Protein AF-A0A9R1BYY9-F1 (afdb_monomer)

InterPro domains:
  IPR026961 PGG domain [PF13962] (1-104)

Solvent-accessible surface area (backbone atoms only — not comparable to full-atom values): 8510 Å² total; per-residue (Å²): 101,70,66,31,54,49,46,26,50,52,30,49,52,40,66,77,51,39,57,78,35,52,34,85,58,70,38,89,91,79,71,48,50,48,71,42,49,38,33,42,77,77,37,47,69,42,35,50,50,19,51,54,26,27,50,49,15,28,53,44,18,50,49,51,46,51,49,66,68,32,64,71,50,63,72,40,85,65,56,68,63,58,59,50,49,53,50,53,52,24,53,52,25,40,52,43,13,51,46,31,52,69,54,94,58,73,70,61,46,52,50,47,53,51,51,52,52,51,49,53,53,51,52,53,50,52,53,54,48,53,53,47,51,54,52,50,51,52,51,51,54,51,56,52,52,54,63,63,53,54,64,59,60,65,66,71,72,76,117

Mean predicted aligned error: 11.81 Å

Radius of gyration: 25.56 Å; Cα contacts (8 Å, |Δi|>4): 139; chains: 1; bounding box: 68×28×81 Å

pLDDT: mean 79.52, std 11.62, range [46.47, 96.0]

Foldseek 3Di:
DVLLVVLLVVLVVCVCAPQQGFDCDQDPPQRGHTRHRPCCSVPVVLVVLLNVLSVLLNVLSVVLVCCVPDPVNVVPPPPVVVSVLSSVLSVLSSVLNVCSSPDPDDVVSVVSVVVSVVSVVVVVVVVVVVVVVVVVVVVVVVVVVVVVVVVVVVVVVPD

Sequence (159 aa):
MLLSVLAASIAYQAGLNPPGGFWPDDTPKNGYKAGNPVLKDINSWRYMVFYVFNSISFMSSIAVVMLLLSKSVRQKKVPLQALHFIMILDLSALMTAYAAGSCRKFRTSIFILVVVCCVLVYLLFIIILSSGIARWLKKQKKKVASLLLEPSHAAATSA

Organism: Triticum turgidum subsp. durum (NCBI:txid4567)

Secondary structure (DSSP, 8-state):
-HHHHHHHHHHHHHHHS-TT-B-SS-BTTTTBPTTSBHHHHH-HHHHHHHHHHHHHHHHHHHHHHHHHH-HHHHHTT--HHHHHHHHHHHHHHHHHHHHHHH-S-HHHHHHHHHHHHHHHHHHHHHHHHHHHHHHHHHHHHHHHHHHHHHHHHHHSS--

Structure (mmCIF, N/CA/C/O backbone):
data_AF-A0A9R1BYY9-F1
#
_entry.id   AF-A0A9R1BYY9-F1
#
loop_
_atom_site.group_PDB
_atom_site.id
_atom_site.type_symbol
_atom_site.label_atom_id
_atom_site.label_alt_id
_atom_site.label_comp_id
_atom_site.label_asym_id
_atom_site.label_entity_id
_atom_site.label_seq_id
_atom_site.pdbx_PDB_ins_code
_atom_site.Cartn_x
_atom_site.Cartn_y
_atom_site.Cartn_z
_atom_site.occupancy
_atom_site.B_iso_or_equiv
_atom_site.auth_seq_id
_atom_site.auth_comp_id
_atom_site.auth_asym_id
_atom_site.auth_atom_id
_atom_site.pdbx_PDB_model_num
ATOM 1 N N . MET A 1 1 ? 0.550 2.757 14.361 1.00 85.25 1 MET A N 1
ATOM 2 C CA . MET A 1 1 ? 1.058 4.068 13.898 1.00 85.25 1 MET A CA 1
ATOM 3 C C . MET A 1 1 ? 2.384 3.913 13.173 1.00 85.25 1 MET A C 1
ATOM 5 O O . MET A 1 1 ? 2.412 4.224 11.997 1.00 85.25 1 MET A O 1
ATOM 9 N N . LEU A 1 2 ? 3.430 3.374 13.819 1.00 93.25 2 LEU A N 1
ATOM 10 C CA . LEU A 1 2 ? 4.750 3.169 13.194 1.00 93.25 2 LEU A CA 1
ATOM 11 C C . LEU A 1 2 ? 4.675 2.424 11.856 1.00 93.25 2 LEU A C 1
ATOM 13 O O . LEU A 1 2 ? 5.174 2.922 10.857 1.00 93.25 2 LEU A O 1
ATOM 17 N N . LEU A 1 3 ? 3.978 1.285 11.824 1.00 91.94 3 LEU A N 1
ATOM 18 C CA . LEU A 1 3 ? 3.827 0.494 10.604 1.00 91.94 3 LEU A CA 1
ATOM 19 C C . LEU A 1 3 ? 3.152 1.271 9.465 1.00 91.94 3 LEU A C 1
ATOM 21 O O . LEU A 1 3 ? 3.604 1.195 8.334 1.00 91.94 3 LEU A O 1
ATOM 25 N N . SER A 1 4 ? 2.116 2.054 9.769 1.00 91.50 4 SER A N 1
ATOM 26 C CA . SER A 1 4 ? 1.413 2.883 8.782 1.00 91.50 4 SER A C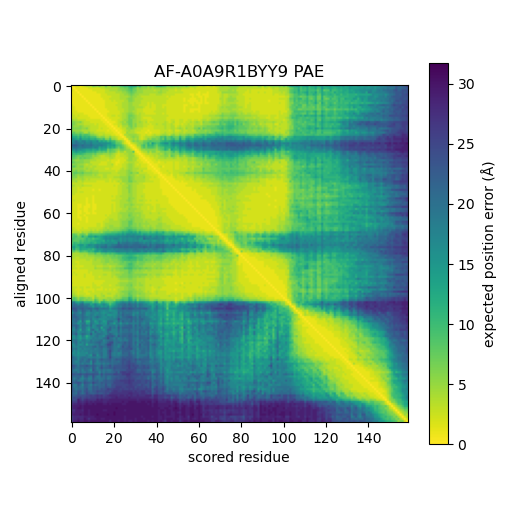A 1
ATOM 27 C C . SER A 1 4 ? 2.285 4.030 8.268 1.00 91.50 4 SER A C 1
ATOM 29 O O . SER A 1 4 ? 2.239 4.367 7.096 1.00 91.50 4 SER A O 1
ATOM 31 N N . VAL A 1 5 ? 3.117 4.626 9.126 1.00 94.94 5 VAL A N 1
ATOM 32 C CA . VAL A 1 5 ? 4.080 5.656 8.699 1.00 94.94 5 VAL A CA 1
ATOM 33 C C . VAL A 1 5 ? 5.171 5.047 7.816 1.00 94.94 5 VAL A C 1
ATOM 35 O O . VAL A 1 5 ? 5.559 5.648 6.815 1.00 94.94 5 VAL A O 1
ATOM 38 N N . LEU A 1 6 ? 5.631 3.839 8.151 1.00 95.44 6 LEU A N 1
ATOM 39 C CA . LEU A 1 6 ? 6.585 3.089 7.339 1.00 95.44 6 LEU A CA 1
ATOM 40 C C . LEU A 1 6 ? 5.986 2.731 5.972 1.00 95.44 6 LEU A C 1
ATOM 42 O O . LEU A 1 6 ? 6.598 3.022 4.950 1.00 95.44 6 LEU A O 1
ATOM 46 N N . ALA A 1 7 ? 4.784 2.153 5.945 1.00 93.81 7 ALA A N 1
ATOM 47 C CA . ALA A 1 7 ? 4.095 1.780 4.714 1.00 93.81 7 ALA A CA 1
ATOM 48 C C . ALA A 1 7 ? 3.792 3.005 3.834 1.00 93.81 7 ALA A C 1
ATOM 50 O O . ALA A 1 7 ? 4.121 2.981 2.650 1.00 93.81 7 ALA A O 1
ATOM 51 N N . ALA A 1 8 ? 3.310 4.114 4.412 1.00 95.19 8 ALA A N 1
ATOM 52 C CA . ALA A 1 8 ? 3.158 5.383 3.696 1.00 95.19 8 ALA A CA 1
ATOM 53 C C . ALA A 1 8 ? 4.476 5.857 3.073 1.00 95.19 8 ALA A C 1
ATOM 55 O O . ALA A 1 8 ? 4.498 6.243 1.908 1.00 95.19 8 ALA A O 1
ATOM 56 N N . SER A 1 9 ? 5.575 5.807 3.831 1.00 96.00 9 SER A N 1
ATOM 57 C CA . SER A 1 9 ? 6.898 6.206 3.340 1.00 96.00 9 SER A CA 1
ATOM 58 C C . SER A 1 9 ? 7.351 5.336 2.168 1.00 96.00 9 SER A C 1
ATOM 60 O O . SER A 1 9 ? 7.768 5.865 1.143 1.00 96.00 9 SER A O 1
ATOM 62 N N . ILE A 1 10 ? 7.225 4.010 2.282 1.00 94.88 10 ILE A N 1
ATOM 63 C CA . ILE A 1 10 ? 7.605 3.075 1.213 1.00 94.88 10 ILE A CA 1
ATOM 64 C C . ILE A 1 10 ? 6.742 3.311 -0.031 1.00 94.88 10 ILE A C 1
ATOM 66 O O . ILE A 1 10 ? 7.280 3.428 -1.130 1.00 94.88 10 ILE A O 1
ATOM 70 N N . ALA A 1 11 ? 5.422 3.431 0.135 1.00 94.00 11 ALA A N 1
ATOM 71 C CA . ALA A 1 11 ? 4.501 3.644 -0.974 1.00 94.00 11 ALA A CA 1
ATOM 72 C C . ALA A 1 11 ? 4.724 4.998 -1.666 1.00 94.00 11 ALA A C 1
ATOM 74 O O . ALA A 1 11 ? 4.643 5.092 -2.891 1.00 94.00 11 ALA A O 1
ATOM 75 N N . TYR A 1 12 ? 5.059 6.038 -0.900 1.00 94.25 12 TYR A N 1
ATOM 76 C CA . TYR A 1 12 ? 5.420 7.351 -1.429 1.00 94.25 12 TYR A CA 1
ATOM 77 C C . TYR A 1 12 ? 6.699 7.289 -2.269 1.00 94.25 12 TYR A C 1
ATOM 79 O O . TYR A 1 12 ? 6.710 7.744 -3.411 1.00 94.25 12 TYR A O 1
ATOM 87 N N . GLN A 1 13 ? 7.755 6.663 -1.739 1.00 95.25 13 GLN A N 1
ATOM 88 C CA . GLN A 1 13 ? 9.021 6.505 -2.459 1.00 95.25 13 GLN A CA 1
ATOM 89 C C . GLN A 1 13 ? 8.842 5.688 -3.744 1.00 95.25 13 GLN A C 1
ATOM 91 O O . GLN A 1 13 ? 9.325 6.088 -4.800 1.00 95.25 13 GLN A O 1
ATOM 96 N N . ALA A 1 14 ? 8.087 4.590 -3.678 1.00 92.12 14 ALA A N 1
ATOM 97 C CA . ALA A 1 14 ? 7.770 3.770 -4.843 1.00 92.12 14 ALA A CA 1
ATOM 98 C C . ALA A 1 14 ? 6.874 4.504 -5.859 1.00 92.12 14 ALA A C 1
ATOM 100 O O . ALA A 1 14 ? 6.947 4.238 -7.054 1.00 92.12 14 ALA A O 1
ATOM 101 N N . GLY A 1 15 ? 6.029 5.435 -5.409 1.00 90.75 15 GLY A N 1
ATOM 102 C CA . GLY A 1 15 ? 5.212 6.270 -6.288 1.00 90.75 15 GLY A CA 1
ATOM 103 C C . GLY A 1 15 ? 6.034 7.296 -7.069 1.00 90.75 15 GLY A C 1
ATOM 104 O O . GLY A 1 15 ? 5.769 7.509 -8.250 1.00 90.75 15 GLY A O 1
ATOM 105 N N . LEU A 1 16 ? 7.040 7.900 -6.426 1.00 92.31 16 LEU A N 1
ATOM 106 C CA . LEU A 1 16 ? 7.955 8.843 -7.075 1.00 92.31 16 LEU A CA 1
ATOM 107 C C . LEU A 1 16 ? 8.929 8.144 -8.018 1.00 92.31 16 LEU A C 1
ATOM 109 O O . LEU A 1 16 ? 9.186 8.646 -9.104 1.00 92.31 16 LEU A O 1
ATOM 113 N N . ASN A 1 17 ? 9.446 6.990 -7.605 1.00 91.75 17 ASN A N 1
ATOM 114 C CA . ASN A 1 17 ? 10.373 6.182 -8.382 1.00 91.75 17 ASN A CA 1
ATOM 115 C C . ASN A 1 17 ? 9.767 4.788 -8.580 1.00 91.75 17 ASN A C 1
ATOM 117 O O . ASN A 1 17 ? 10.042 3.879 -7.788 1.00 91.75 17 ASN A O 1
ATOM 121 N N . PRO A 1 18 ? 8.919 4.611 -9.613 1.00 88.56 18 PRO A N 1
ATOM 122 C CA . PRO A 1 18 ? 8.283 3.335 -9.876 1.00 88.56 18 PRO A CA 1
ATOM 123 C C . PRO A 1 18 ? 9.331 2.268 -10.214 1.00 88.56 18 PRO A C 1
ATOM 125 O O . PRO A 1 18 ? 10.425 2.583 -10.689 1.00 88.56 18 PRO A O 1
ATOM 128 N N . PRO A 1 19 ? 9.013 0.982 -10.003 1.00 85.50 19 PRO A N 1
ATOM 129 C CA . PRO A 1 19 ? 9.890 -0.121 -10.371 1.00 85.50 19 PRO A CA 1
ATOM 130 C C . PRO A 1 19 ? 10.255 -0.042 -11.858 1.00 85.50 19 PRO A C 1
ATOM 132 O O . PRO A 1 19 ? 9.386 0.082 -12.719 1.00 85.50 19 PRO A O 1
ATOM 135 N N . GLY A 1 20 ? 11.556 -0.098 -12.148 1.00 86.44 20 GLY A N 1
ATOM 136 C CA . GLY A 1 20 ? 12.106 0.107 -13.492 1.00 86.44 20 GLY A CA 1
ATOM 137 C C . GLY A 1 20 ? 12.392 1.570 -13.853 1.00 86.44 20 GLY A C 1
ATOM 138 O O . GLY A 1 20 ? 13.043 1.809 -14.862 1.00 86.44 20 GLY A O 1
ATOM 139 N N . GLY A 1 21 ? 11.967 2.529 -13.028 1.00 89.94 21 GLY A N 1
ATOM 140 C CA . GLY A 1 21 ? 12.212 3.953 -13.222 1.00 89.94 21 GLY A CA 1
ATOM 141 C C . GLY A 1 21 ? 11.454 4.543 -14.409 1.00 89.94 21 GLY A C 1
ATOM 142 O O . GLY A 1 21 ? 10.414 4.032 -14.840 1.00 89.94 21 GLY A O 1
ATOM 143 N N . PHE A 1 22 ? 11.996 5.638 -14.931 1.00 91.62 22 PHE A N 1
ATOM 144 C CA . PHE A 1 22 ? 11.478 6.344 -16.097 1.00 91.62 22 PHE A CA 1
ATOM 145 C C . PHE A 1 22 ? 12.464 6.253 -17.253 1.00 91.62 22 PHE A C 1
ATOM 147 O O . PHE A 1 22 ? 13.670 6.114 -17.038 1.00 91.62 22 PHE A O 1
ATOM 154 N N . TRP A 1 23 ? 11.954 6.346 -18.477 1.00 91.00 23 TRP A N 1
ATOM 155 C CA . TRP A 1 23 ? 12.818 6.495 -19.638 1.00 91.00 23 TRP A CA 1
ATOM 156 C C . TRP A 1 23 ? 13.610 7.805 -19.536 1.00 91.00 23 TRP A C 1
ATOM 158 O O . TRP A 1 23 ? 12.994 8.845 -19.2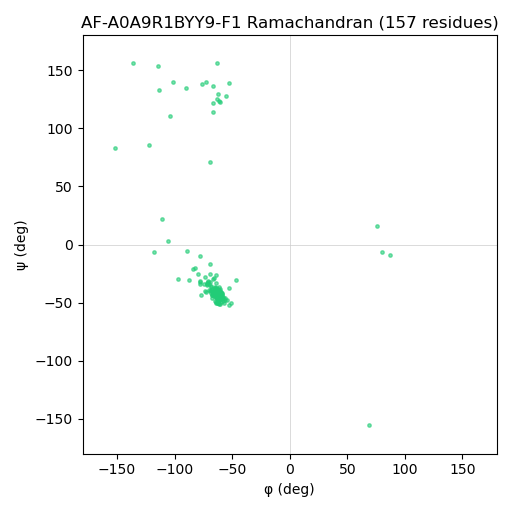80 1.00 91.00 23 TRP A O 1
ATOM 168 N N . PRO A 1 24 ? 14.944 7.766 -19.713 1.00 87.56 24 PRO A N 1
ATOM 169 C CA . PRO A 1 24 ? 15.778 8.957 -19.601 1.00 87.56 24 PRO A CA 1
ATOM 170 C C . PRO A 1 24 ? 15.606 9.885 -20.808 1.00 87.56 24 PRO A C 1
ATOM 172 O O . PRO A 1 24 ? 15.493 11.090 -20.619 1.00 87.56 24 PRO A O 1
ATOM 175 N N . ASP A 1 25 ? 15.498 9.314 -22.013 1.00 86.75 25 ASP A N 1
ATOM 176 C CA . ASP A 1 25 ? 15.480 10.048 -23.279 1.00 86.75 25 ASP A CA 1
ATOM 177 C C . ASP A 1 25 ? 14.395 9.522 -24.232 1.00 86.75 25 ASP A C 1
ATOM 179 O O . ASP A 1 25 ? 13.992 8.352 -24.179 1.00 86.75 25 ASP A O 1
ATOM 183 N N . ASP A 1 26 ? 13.959 10.383 -25.153 1.00 86.25 26 ASP A N 1
ATOM 184 C CA . ASP A 1 26 ? 13.052 10.015 -26.240 1.00 86.25 26 ASP A CA 1
ATOM 185 C C . ASP A 1 26 ? 13.756 9.053 -27.208 1.00 86.25 26 ASP A C 1
ATOM 187 O O . ASP A 1 26 ? 14.787 9.383 -27.794 1.00 86.25 26 ASP A O 1
ATOM 191 N N . THR A 1 27 ? 13.202 7.852 -27.407 1.00 78.25 27 THR A N 1
ATOM 192 C CA . THR A 1 27 ? 13.816 6.836 -28.279 1.00 78.25 27 THR A CA 1
ATOM 193 C C . THR A 1 27 ? 13.082 6.741 -29.624 1.00 78.25 27 THR A C 1
ATOM 195 O O . THR A 1 27 ? 11.982 6.179 -29.672 1.00 78.25 27 THR A O 1
ATOM 198 N N . PRO A 1 28 ? 13.693 7.164 -30.752 1.00 69.38 28 PRO A N 1
ATOM 199 C CA . PRO A 1 28 ? 13.030 7.176 -32.062 1.00 69.38 28 PRO A CA 1
ATOM 200 C C . PRO A 1 28 ? 12.648 5.787 -32.593 1.00 69.38 28 PRO A C 1
ATOM 202 O O . PRO A 1 28 ? 11.718 5.662 -33.381 1.00 69.38 28 PRO A O 1
ATOM 205 N N . LYS A 1 29 ? 13.360 4.729 -32.174 1.00 69.88 29 LYS A N 1
ATOM 206 C CA . LYS A 1 29 ? 13.163 3.356 -32.678 1.00 69.88 29 LYS A CA 1
ATOM 207 C C . LYS A 1 29 ? 11.944 2.637 -32.096 1.00 69.88 29 LYS A C 1
ATOM 209 O O . LYS A 1 29 ? 11.346 1.824 -32.792 1.00 69.88 29 LYS A O 1
ATOM 214 N N . ASN A 1 30 ? 11.585 2.924 -30.845 1.00 72.75 30 ASN A N 1
ATOM 215 C CA . ASN A 1 30 ? 10.511 2.218 -30.135 1.00 72.75 30 ASN A CA 1
ATOM 216 C C . ASN A 1 30 ? 9.343 3.140 -29.742 1.00 72.75 30 ASN A C 1
ATOM 218 O O . ASN A 1 30 ? 8.329 2.651 -29.254 1.00 72.75 30 ASN A O 1
ATOM 222 N N . GLY A 1 31 ? 9.473 4.457 -29.946 1.00 80.38 31 GLY A N 1
ATOM 223 C CA . GLY A 1 31 ? 8.419 5.432 -29.648 1.00 80.38 31 GLY A CA 1
ATOM 224 C C . GLY A 1 31 ? 8.237 5.748 -28.159 1.00 80.38 31 GLY A C 1
ATOM 225 O O . GLY A 1 31 ? 7.208 6.311 -27.785 1.00 80.38 31 GLY A O 1
ATOM 226 N N . TYR A 1 32 ? 9.201 5.397 -27.303 1.00 83.75 32 TYR A N 1
ATOM 227 C CA . TYR A 1 32 ? 9.157 5.735 -25.878 1.00 83.75 32 TYR A CA 1
ATOM 228 C C . TYR A 1 32 ? 9.499 7.206 -25.661 1.00 83.75 32 TYR A C 1
ATOM 230 O O . TYR A 1 32 ? 10.426 7.726 -26.287 1.00 83.75 32 TYR A O 1
ATOM 238 N N . LYS A 1 33 ? 8.754 7.849 -24.760 1.00 85.94 33 LYS A N 1
ATOM 239 C CA . LYS A 1 33 ? 8.968 9.241 -24.364 1.00 85.94 33 LYS A CA 1
ATOM 240 C C . LYS A 1 33 ? 9.683 9.317 -23.022 1.00 85.94 33 LYS A C 1
ATOM 242 O O . LYS A 1 33 ? 9.345 8.560 -22.108 1.00 85.94 33 LYS A O 1
ATOM 247 N N . ALA A 1 34 ? 10.616 10.249 -22.893 1.00 87.81 34 ALA A N 1
ATOM 248 C CA . ALA A 1 34 ? 11.278 10.569 -21.643 1.00 87.81 34 ALA A CA 1
ATOM 249 C C . ALA A 1 34 ? 10.240 10.864 -20.549 1.00 87.81 34 ALA A C 1
ATOM 251 O O . ALA A 1 34 ? 9.199 11.481 -20.791 1.00 87.81 34 ALA A O 1
ATOM 252 N N . GLY A 1 35 ? 10.497 10.371 -19.339 1.00 86.19 35 GLY A N 1
ATOM 253 C CA . GLY A 1 35 ? 9.578 10.515 -18.209 1.00 86.19 35 GLY A CA 1
ATOM 254 C C . GLY A 1 35 ? 8.402 9.529 -18.190 1.00 86.19 35 GLY A C 1
ATOM 255 O O . GLY A 1 35 ? 7.692 9.470 -17.186 1.00 86.19 35 GLY A O 1
ATOM 256 N N . ASN A 1 36 ? 8.195 8.700 -19.224 1.00 88.62 36 ASN A N 1
ATOM 257 C CA . ASN A 1 36 ? 7.245 7.591 -19.116 1.00 88.62 36 ASN A CA 1
ATOM 258 C C . ASN A 1 36 ? 7.812 6.479 -18.214 1.00 88.62 36 ASN A C 1
ATOM 260 O O . ASN A 1 36 ? 9.000 6.159 -18.312 1.00 88.62 36 ASN A O 1
ATOM 264 N N . PRO A 1 37 ? 6.987 5.847 -17.355 1.00 88.50 37 PRO A N 1
ATOM 265 C CA . PRO A 1 37 ? 7.437 4.725 -16.539 1.00 88.50 37 PRO A CA 1
ATOM 266 C C . PRO A 1 37 ? 7.843 3.536 -17.414 1.00 88.50 37 PRO A C 1
ATOM 268 O O . PRO A 1 37 ? 7.028 3.014 -18.176 1.00 88.50 37 PRO A O 1
ATOM 271 N N . VAL A 1 38 ? 9.066 3.038 -17.239 1.00 89.06 38 VAL A N 1
ATOM 272 C CA . VAL A 1 38 ? 9.619 1.936 -18.048 1.00 89.06 38 VAL A CA 1
ATOM 273 C C . VAL A 1 38 ? 8.750 0.681 -17.937 1.00 89.06 38 VAL A C 1
ATOM 275 O O . VAL A 1 38 ? 8.437 0.029 -18.934 1.00 89.06 38 VAL A O 1
ATOM 278 N N . LEU A 1 39 ? 8.278 0.359 -16.726 1.00 85.56 39 LEU A N 1
ATOM 279 C CA . LEU A 1 39 ? 7.416 -0.804 -16.510 1.00 85.56 39 LEU A CA 1
ATOM 280 C C . LEU A 1 39 ? 6.055 -0.674 -17.207 1.00 85.56 39 LEU A C 1
ATOM 282 O O . LEU A 1 39 ? 5.492 -1.695 -17.593 1.00 85.56 39 LEU A O 1
ATOM 286 N N . LYS A 1 40 ? 5.534 0.545 -17.400 1.00 85.81 40 LYS A N 1
ATOM 287 C CA . LYS A 1 40 ? 4.265 0.773 -18.110 1.00 85.81 40 LYS A CA 1
ATOM 288 C C . LYS A 1 40 ? 4.389 0.403 -19.585 1.00 85.81 40 LYS A C 1
ATOM 290 O O . LYS A 1 40 ? 3.494 -0.254 -20.113 1.00 85.81 40 LYS A O 1
ATOM 295 N N . ASP A 1 41 ? 5.500 0.778 -20.207 1.00 85.44 41 ASP A N 1
ATOM 296 C CA . ASP A 1 41 ? 5.731 0.545 -21.632 1.00 85.44 41 ASP A CA 1
ATOM 297 C C . ASP A 1 41 ? 6.134 -0.910 -21.919 1.00 85.44 41 ASP A C 1
ATOM 299 O O . ASP A 1 41 ? 5.712 -1.484 -22.919 1.00 85.44 41 ASP A O 1
ATOM 303 N N . ILE A 1 42 ? 6.875 -1.556 -21.008 1.00 83.75 42 ILE A N 1
ATOM 304 C CA . ILE A 1 42 ? 7.231 -2.981 -21.136 1.00 83.75 42 ILE A CA 1
ATOM 305 C C . ILE A 1 42 ? 6.046 -3.890 -20.776 1.00 83.75 42 ILE A C 1
ATOM 307 O O . ILE A 1 42 ? 5.817 -4.918 -21.415 1.00 83.75 42 ILE A O 1
ATOM 311 N N . ASN A 1 43 ? 5.320 -3.573 -19.700 1.00 82.62 43 ASN A N 1
ATOM 312 C CA . ASN A 1 43 ? 4.208 -4.384 -19.213 1.00 82.62 43 ASN A CA 1
ATOM 313 C C . ASN A 1 43 ? 3.157 -3.544 -18.471 1.00 82.62 43 ASN A C 1
ATOM 315 O O . ASN A 1 43 ? 3.101 -3.508 -17.236 1.00 82.62 43 ASN A O 1
ATOM 319 N N . SER A 1 44 ? 2.262 -2.942 -19.252 1.00 81.94 44 SER A N 1
ATOM 320 C CA . SER A 1 44 ? 1.180 -2.087 -18.758 1.00 81.94 44 SER A CA 1
ATOM 321 C C . SER A 1 44 ? 0.320 -2.745 -17.669 1.00 81.94 44 SER A C 1
ATOM 323 O O . SER A 1 44 ? -0.023 -2.101 -16.679 1.00 81.94 44 SER A O 1
ATOM 325 N N . TRP A 1 45 ? 0.046 -4.052 -17.773 1.00 80.19 45 TRP A N 1
ATOM 326 C CA . TRP A 1 45 ? -0.738 -4.772 -16.764 1.00 80.19 45 TRP A CA 1
ATOM 327 C C . TRP A 1 45 ? -0.058 -4.790 -15.390 1.00 80.19 45 TRP A C 1
ATOM 329 O O . TRP A 1 45 ? -0.689 -4.502 -14.375 1.00 80.19 45 TRP A O 1
ATOM 339 N N . ARG A 1 46 ? 1.244 -5.093 -15.337 1.00 82.19 46 ARG A N 1
ATOM 340 C CA . ARG A 1 46 ? 1.998 -5.103 -14.071 1.00 82.19 46 ARG A CA 1
ATOM 341 C C . ARG A 1 46 ? 2.105 -3.722 -13.467 1.00 82.19 46 ARG A C 1
ATOM 343 O O . ARG A 1 46 ? 1.963 -3.584 -12.256 1.00 82.19 46 ARG A O 1
ATOM 350 N N . TYR A 1 47 ? 2.340 -2.726 -14.314 1.00 85.44 47 TYR A N 1
ATOM 351 C CA . TYR A 1 47 ? 2.356 -1.341 -13.884 1.00 85.44 47 TYR A CA 1
ATOM 352 C C . TYR A 1 47 ? 1.011 -0.940 -13.270 1.00 85.44 47 TYR A C 1
ATOM 354 O O . TYR A 1 47 ? 0.999 -0.350 -12.197 1.00 85.44 47 TYR A O 1
ATOM 362 N N . MET A 1 48 ? -0.111 -1.327 -13.884 1.00 83.31 48 MET A N 1
ATOM 363 C CA . MET A 1 48 ? -1.448 -1.040 -13.360 1.00 83.31 48 MET A CA 1
ATOM 364 C C . MET A 1 48 ? -1.685 -1.689 -11.991 1.00 83.31 48 MET A C 1
ATOM 366 O O . MET A 1 48 ? -2.155 -1.024 -11.071 1.00 83.31 48 MET A O 1
ATOM 370 N N . VAL A 1 49 ? -1.307 -2.963 -11.824 1.00 84.00 49 VAL A N 1
ATOM 371 C CA . VAL A 1 49 ? -1.386 -3.652 -10.524 1.00 84.00 49 VAL A CA 1
ATOM 372 C C . VAL A 1 49 ? -0.503 -2.950 -9.492 1.00 84.00 49 VAL A C 1
ATOM 374 O O . VAL A 1 49 ? -0.987 -2.590 -8.423 1.00 84.00 49 VAL A O 1
ATOM 377 N N . PHE A 1 50 ? 0.769 -2.698 -9.809 1.00 88.38 50 PHE A N 1
ATOM 378 C CA . PHE A 1 50 ? 1.676 -1.965 -8.925 1.00 88.38 50 PHE A CA 1
ATOM 379 C C . PHE A 1 50 ? 1.075 -0.621 -8.500 1.00 88.38 50 PHE A C 1
ATOM 381 O O . PHE A 1 50 ? 0.967 -0.354 -7.307 1.00 88.38 50 PHE A O 1
ATOM 388 N N . TYR A 1 51 ? 0.634 0.186 -9.464 1.00 86.44 51 TYR A N 1
ATOM 389 C CA . TYR A 1 51 ? 0.114 1.527 -9.236 1.00 86.44 51 TYR A CA 1
ATOM 390 C C . TYR A 1 51 ? -1.115 1.511 -8.322 1.00 86.44 51 TYR A C 1
ATOM 392 O O . TYR A 1 51 ? -1.125 2.184 -7.294 1.00 86.44 51 TYR A O 1
ATOM 400 N N . VAL A 1 52 ? -2.115 0.678 -8.633 1.00 84.06 52 VAL A N 1
ATOM 401 C CA . VAL A 1 52 ? -3.357 0.589 -7.850 1.00 84.06 52 VAL A CA 1
ATOM 402 C C . VAL A 1 52 ? -3.083 0.122 -6.423 1.00 84.06 52 VAL A C 1
ATOM 404 O O . VAL A 1 52 ? -3.525 0.761 -5.470 1.00 84.06 52 VAL A O 1
ATOM 407 N N . PHE A 1 53 ? -2.335 -0.969 -6.248 1.00 86.94 53 PHE A N 1
ATOM 408 C CA . PHE A 1 53 ? -2.063 -1.509 -4.916 1.00 86.94 53 PHE A CA 1
ATOM 409 C C . PHE A 1 53 ? -1.168 -0.586 -4.080 1.00 86.94 53 PHE A C 1
ATOM 411 O O . PHE A 1 53 ? -1.405 -0.432 -2.881 1.00 86.94 53 PHE A O 1
ATOM 418 N N . ASN A 1 54 ? -0.200 0.087 -4.707 1.00 92.25 54 ASN A N 1
ATOM 419 C CA . ASN A 1 54 ? 0.640 1.080 -4.045 1.00 92.25 54 ASN A CA 1
ATOM 420 C C . ASN A 1 54 ? -0.187 2.288 -3.568 1.00 92.25 54 ASN A C 1
ATOM 422 O O . ASN A 1 54 ? -0.041 2.727 -2.429 1.00 92.25 54 ASN A O 1
ATOM 426 N N . SER A 1 55 ? -1.118 2.780 -4.395 1.00 88.44 55 SER A N 1
ATOM 427 C CA . SER A 1 55 ? -2.040 3.858 -4.015 1.00 88.44 55 SER A CA 1
ATOM 428 C C . SER A 1 55 ? -2.999 3.450 -2.894 1.00 88.44 55 SER A C 1
ATOM 430 O O . SER A 1 55 ? -3.242 4.243 -1.985 1.00 88.44 55 SER A O 1
ATOM 432 N N . ILE A 1 56 ? -3.523 2.218 -2.922 1.00 87.06 56 ILE A N 1
ATOM 433 C CA . ILE A 1 56 ? -4.374 1.685 -1.847 1.00 87.06 56 ILE A CA 1
ATOM 434 C C . ILE A 1 56 ? -3.599 1.634 -0.529 1.00 87.06 56 ILE A C 1
ATOM 436 O O . ILE A 1 56 ? -4.126 2.082 0.488 1.00 87.06 56 ILE A O 1
ATOM 440 N N . SER A 1 57 ? -2.357 1.139 -0.543 1.00 91.00 57 SER A N 1
ATOM 441 C CA . SER A 1 57 ? -1.510 1.112 0.654 1.00 91.00 57 SER A CA 1
ATOM 442 C C . SER A 1 57 ? -1.248 2.524 1.184 1.00 91.00 57 SER A C 1
ATOM 444 O O . SER A 1 57 ? -1.513 2.806 2.350 1.00 91.00 57 SER A O 1
ATOM 446 N N . PHE A 1 58 ? -0.861 3.465 0.318 1.00 92.62 58 PHE A N 1
ATOM 447 C CA . PHE A 1 58 ? -0.622 4.853 0.721 1.00 92.62 58 PHE A CA 1
ATOM 448 C C . PHE A 1 58 ? -1.857 5.506 1.366 1.00 92.62 58 PHE A C 1
ATOM 450 O O . PHE A 1 58 ? -1.774 6.072 2.459 1.00 92.62 58 PHE A O 1
ATOM 457 N N . MET A 1 59 ? -3.024 5.384 0.725 1.00 90.62 59 MET A N 1
ATOM 458 C CA . MET A 1 59 ? -4.272 5.957 1.233 1.00 90.62 59 MET A CA 1
ATOM 459 C C . MET A 1 59 ? -4.723 5.283 2.537 1.00 90.62 59 MET A C 1
ATOM 461 O O . MET A 1 59 ? -5.138 5.963 3.476 1.00 90.62 59 MET A O 1
ATOM 465 N N . SER A 1 60 ? -4.607 3.954 2.618 1.00 88.50 60 SER A N 1
ATOM 466 C CA . SER A 1 60 ? -4.931 3.174 3.818 1.00 88.50 60 SER A CA 1
ATOM 467 C C . SER A 1 60 ? -4.033 3.563 4.994 1.00 88.50 60 SER A C 1
ATOM 469 O O . SER A 1 60 ? -4.522 3.852 6.088 1.00 88.50 60 SER A O 1
ATOM 471 N N . SER A 1 61 ? -2.724 3.670 4.760 1.00 92.81 61 SER A N 1
ATOM 472 C CA . SER A 1 61 ? -1.747 4.138 5.741 1.00 92.81 61 SER A CA 1
ATOM 473 C C . SER A 1 61 ? -2.090 5.529 6.287 1.00 92.81 61 SER A C 1
ATOM 475 O O . SER A 1 61 ? -2.116 5.717 7.508 1.00 92.81 61 SER A O 1
ATOM 477 N N . ILE A 1 62 ? -2.412 6.494 5.413 1.00 91.12 62 ILE A N 1
ATOM 478 C CA . ILE A 1 62 ? -2.842 7.841 5.824 1.00 91.12 62 ILE A CA 1
ATOM 479 C C . ILE A 1 62 ? -4.123 7.766 6.653 1.00 91.12 62 ILE A C 1
ATOM 481 O O . ILE A 1 62 ? -4.190 8.367 7.726 1.00 91.12 62 ILE A O 1
ATOM 485 N N . ALA A 1 63 ? -5.116 6.992 6.212 1.00 88.44 63 ALA A N 1
ATOM 486 C CA . ALA A 1 63 ? -6.363 6.821 6.945 1.00 88.44 63 ALA A CA 1
ATOM 487 C C . ALA A 1 63 ? -6.117 6.261 8.356 1.00 88.44 63 ALA A C 1
ATOM 489 O O . ALA A 1 63 ? -6.675 6.779 9.322 1.00 88.44 63 ALA A O 1
ATOM 490 N N . VAL A 1 64 ? -5.235 5.267 8.518 1.00 89.25 64 VAL A N 1
ATOM 491 C CA . VAL A 1 64 ? -4.868 4.731 9.841 1.00 89.25 64 VAL A CA 1
ATOM 492 C C . VAL A 1 64 ? -4.172 5.783 10.700 1.00 89.25 64 VAL A C 1
ATOM 494 O O . VAL A 1 64 ? -4.495 5.906 11.882 1.00 89.25 64 VAL A O 1
ATOM 497 N N . VAL A 1 65 ? -3.242 6.560 10.138 1.00 90.94 65 VAL A N 1
ATOM 498 C CA . VAL A 1 65 ? -2.579 7.653 10.867 1.00 90.94 65 VAL A CA 1
ATOM 499 C C . VAL A 1 65 ? -3.602 8.698 11.316 1.00 90.94 65 VAL A C 1
ATOM 501 O O . VAL A 1 65 ? -3.600 9.067 12.489 1.00 90.94 65 VAL A O 1
ATOM 504 N N . MET A 1 66 ? -4.523 9.115 10.444 1.00 87.00 66 MET A N 1
ATOM 505 C CA . MET A 1 66 ? -5.584 10.073 10.776 1.00 87.00 66 MET A CA 1
ATOM 506 C C . MET A 1 66 ? -6.551 9.532 11.836 1.00 87.00 66 MET A C 1
ATOM 508 O O . MET A 1 66 ? -6.879 10.243 12.788 1.00 87.00 66 MET A O 1
ATOM 512 N N . LEU A 1 67 ? -6.981 8.271 11.714 1.00 84.88 67 LEU A N 1
ATOM 513 C CA . LEU A 1 67 ? -7.850 7.609 12.692 1.00 84.88 67 LEU A CA 1
ATOM 514 C C . LEU A 1 67 ? -7.173 7.509 14.060 1.00 84.88 67 LEU A C 1
ATOM 516 O O . LEU A 1 67 ? -7.807 7.775 15.080 1.00 84.88 67 LEU A O 1
ATOM 520 N N . LEU A 1 68 ? -5.884 7.157 14.085 1.00 86.19 68 LEU A N 1
ATOM 521 C CA . LEU A 1 68 ? -5.110 7.095 15.318 1.00 86.19 68 LEU A CA 1
ATOM 522 C C . LEU A 1 68 ? -4.906 8.487 15.911 1.00 86.19 68 LEU A C 1
ATOM 524 O O . LEU A 1 68 ? -5.067 8.645 17.117 1.00 86.19 68 LEU A O 1
ATOM 528 N N . LEU A 1 69 ? -4.580 9.500 15.107 1.00 87.88 69 LEU A N 1
ATOM 529 C CA . LEU A 1 69 ? -4.305 10.858 15.579 1.00 87.88 69 LEU A CA 1
ATOM 530 C C . LEU A 1 69 ? -5.571 11.583 16.065 1.00 87.88 69 LEU A C 1
ATOM 532 O O . LEU A 1 69 ? -5.507 12.370 17.010 1.00 87.88 69 LEU A O 1
ATOM 536 N N . SER A 1 70 ? -6.732 11.277 15.484 1.00 82.19 70 SER A N 1
ATOM 537 C CA . SER A 1 70 ? -8.004 11.894 15.853 1.00 82.19 70 SER A CA 1
ATOM 538 C C . SER A 1 70 ? -8.440 11.520 17.275 1.00 82.19 70 SER A C 1
ATOM 540 O O . SER A 1 70 ? -8.792 10.377 17.575 1.00 82.19 70 SER A O 1
ATOM 542 N N . LYS A 1 71 ? -8.484 12.518 18.170 1.00 73.06 71 LYS A N 1
ATOM 543 C CA . LYS A 1 71 ? -8.980 12.354 19.549 1.00 73.06 71 LYS A CA 1
ATOM 544 C C . LYS A 1 71 ? -10.452 11.931 19.591 1.00 73.06 71 LYS A C 1
ATOM 546 O O . LYS A 1 71 ? -10.812 11.105 20.420 1.00 73.06 71 LYS A O 1
ATOM 551 N N . SER A 1 72 ? -11.282 12.440 18.678 1.00 69.00 72 SER A N 1
ATOM 552 C CA . SER A 1 72 ? -12.716 12.106 18.593 1.00 69.00 72 SER A CA 1
ATOM 553 C C . SER A 1 72 ? -12.939 10.628 18.246 1.00 69.00 72 SER A C 1
ATOM 555 O O . SER A 1 72 ? -13.765 9.943 18.850 1.00 69.00 72 SER A O 1
ATOM 557 N N . VAL A 1 73 ? -12.130 10.105 17.324 1.00 66.56 73 VAL A N 1
ATOM 558 C CA . VAL A 1 73 ? -12.144 8.696 16.916 1.00 66.56 73 VAL A CA 1
ATOM 559 C C . VAL A 1 73 ? -11.560 7.803 18.008 1.00 66.56 73 VAL A C 1
ATOM 561 O O . VAL A 1 73 ? -12.062 6.711 18.216 1.00 66.56 73 VAL A O 1
ATOM 564 N N . ARG A 1 74 ? -10.560 8.278 18.757 1.00 64.69 74 ARG A N 1
ATOM 565 C CA . ARG A 1 74 ? -9.982 7.557 19.900 1.00 64.69 74 ARG A CA 1
ATOM 566 C C . ARG A 1 74 ? -10.917 7.487 21.113 1.00 64.69 74 ARG A C 1
ATOM 568 O O . ARG A 1 74 ? -10.865 6.519 21.864 1.00 64.69 74 ARG A O 1
ATOM 575 N N . GLN A 1 75 ? -11.745 8.514 21.317 1.00 64.06 75 GLN A N 1
ATOM 576 C CA . GLN A 1 75 ? -12.752 8.538 22.382 1.00 64.06 75 GLN A CA 1
ATOM 577 C C . GLN A 1 75 ? -13.986 7.702 22.041 1.00 64.06 75 GLN A C 1
ATOM 579 O O . GLN A 1 75 ? -14.585 7.090 22.926 1.00 64.06 75 GLN A O 1
ATOM 584 N N . LYS A 1 76 ? -14.348 7.608 20.758 1.00 62.69 76 LYS A N 1
ATOM 585 C CA . LYS A 1 76 ? -15.236 6.539 20.303 1.00 62.69 76 LYS A CA 1
ATOM 586 C C . LYS A 1 76 ? -14.489 5.212 20.452 1.00 62.69 76 LYS A C 1
ATOM 588 O O . LYS A 1 76 ? -13.321 5.107 20.104 1.00 62.69 76 LYS A O 1
ATOM 593 N N . LYS A 1 77 ? -15.153 4.169 20.957 1.00 59.62 77 LYS A N 1
ATOM 594 C CA . LYS A 1 77 ? -14.600 2.804 20.965 1.00 59.62 77 LYS A CA 1
ATOM 595 C C . LYS A 1 77 ? -14.534 2.277 19.529 1.00 59.62 77 LYS A C 1
ATOM 597 O O . LYS A 1 77 ? -15.334 1.425 19.149 1.00 59.62 77 LYS A O 1
ATOM 602 N N . VAL A 1 78 ? -13.627 2.804 18.707 1.00 63.91 78 VAL A N 1
ATOM 603 C CA . VAL A 1 78 ? -13.279 2.150 17.449 1.00 63.91 78 VAL A CA 1
ATOM 604 C C . VAL A 1 78 ? -12.735 0.785 17.833 1.00 63.91 78 VAL A C 1
ATOM 606 O O . VAL A 1 78 ? -11.816 0.710 18.655 1.00 63.91 78 VAL A O 1
ATOM 609 N N . PRO A 1 79 ? -13.323 -0.303 17.319 1.00 71.06 79 PRO A N 1
ATOM 610 C CA . PRO A 1 79 ? -12.866 -1.624 17.686 1.00 71.06 79 PRO A CA 1
ATOM 611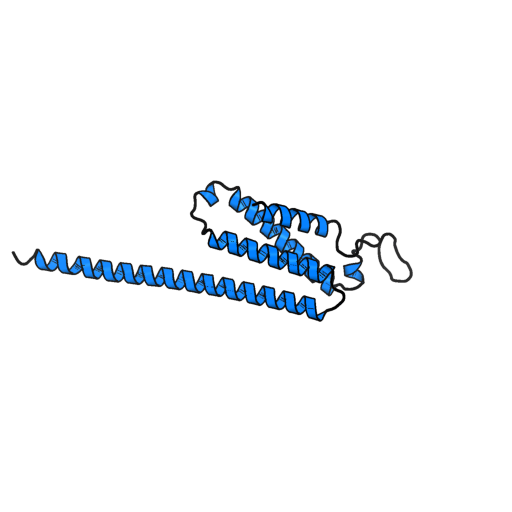 C C . PRO A 1 79 ? -11.413 -1.749 17.234 1.00 71.06 79 PRO A C 1
ATOM 613 O O . PRO A 1 79 ? -11.113 -1.588 16.052 1.00 71.06 79 PRO A O 1
ATOM 616 N N . LEU A 1 80 ? -10.511 -2.055 18.171 1.00 74.38 80 LEU A N 1
ATOM 617 C CA . LEU A 1 80 ? -9.096 -2.352 17.906 1.00 74.38 80 LEU A CA 1
ATOM 618 C C . LEU A 1 80 ? -8.937 -3.349 16.742 1.00 74.38 80 LEU A C 1
ATOM 620 O O . LEU A 1 80 ? -7.976 -3.302 15.979 1.00 74.38 80 LEU A O 1
ATOM 624 N N . GLN A 1 81 ? -9.928 -4.225 16.595 1.00 70.25 81 GLN A N 1
ATOM 625 C CA . GLN A 1 81 ? -10.064 -5.188 15.518 1.00 70.25 81 GLN A CA 1
ATOM 626 C C . GLN A 1 81 ? -10.209 -4.544 14.126 1.0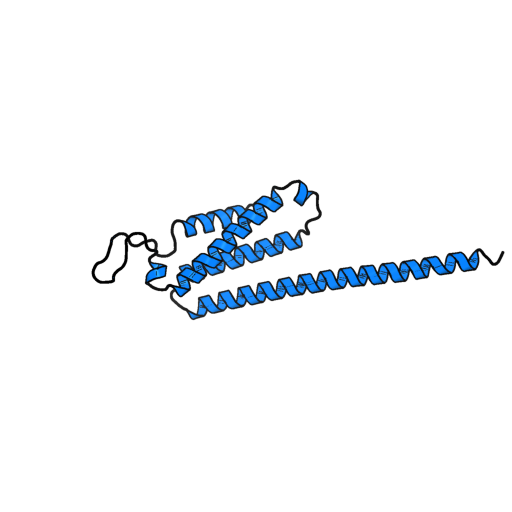0 70.25 81 GLN A C 1
ATOM 628 O O . GLN A 1 81 ? -9.569 -5.010 13.191 1.00 70.25 81 GLN A O 1
ATOM 633 N N . ALA A 1 82 ? -10.968 -3.453 13.968 1.00 74.38 82 ALA A N 1
ATOM 634 C CA . ALA A 1 82 ? -11.044 -2.736 12.689 1.00 74.38 82 ALA A CA 1
ATOM 635 C C . ALA A 1 82 ? -9.691 -2.120 12.311 1.00 74.38 82 ALA A C 1
ATOM 637 O O . ALA A 1 82 ? -9.282 -2.182 11.157 1.00 74.38 82 ALA A O 1
ATOM 638 N N . LEU A 1 83 ? -8.970 -1.583 13.296 1.00 81.31 83 LEU A N 1
ATOM 639 C CA . LEU A 1 83 ? -7.655 -0.982 13.085 1.00 81.31 83 LEU A CA 1
ATOM 640 C C . LEU A 1 83 ? -6.604 -2.040 12.697 1.00 81.31 83 LEU A C 1
ATOM 642 O O . LEU A 1 83 ? -5.802 -1.801 11.797 1.00 81.31 83 LEU A O 1
ATOM 646 N N . HIS A 1 84 ? -6.665 -3.233 13.301 1.00 79.69 84 HIS A N 1
ATOM 647 C CA . HIS A 1 84 ? -5.874 -4.395 12.879 1.00 79.69 84 HIS A CA 1
ATOM 648 C C . HIS A 1 84 ? -6.220 -4.860 11.463 1.00 79.69 84 HIS A C 1
ATOM 650 O O . HIS A 1 84 ? -5.316 -5.135 10.681 1.00 79.69 84 HIS A O 1
ATOM 656 N N . PHE A 1 85 ? -7.505 -4.924 11.104 1.00 76.88 85 PHE A N 1
ATOM 657 C CA . PHE A 1 85 ? -7.899 -5.325 9.754 1.00 76.88 85 PHE A CA 1
ATOM 658 C C . PHE A 1 85 ? -7.376 -4.360 8.692 1.00 76.88 85 PHE A C 1
ATOM 660 O O . PHE A 1 85 ? -6.783 -4.810 7.717 1.00 76.88 85 PHE A O 1
ATOM 667 N N . ILE A 1 86 ? -7.521 -3.047 8.895 1.00 81.06 86 ILE A N 1
ATOM 668 C CA . ILE A 1 86 ? -7.013 -2.045 7.945 1.00 81.06 86 ILE A CA 1
ATOM 669 C C . ILE A 1 86 ? -5.489 -2.168 7.786 1.00 81.06 86 ILE A C 1
ATOM 671 O O . ILE A 1 86 ? -4.977 -2.079 6.676 1.00 81.06 86 ILE A O 1
ATOM 675 N N . MET A 1 87 ? -4.770 -2.450 8.874 1.00 86.00 87 MET A N 1
ATOM 676 C CA . MET A 1 87 ? -3.321 -2.664 8.859 1.0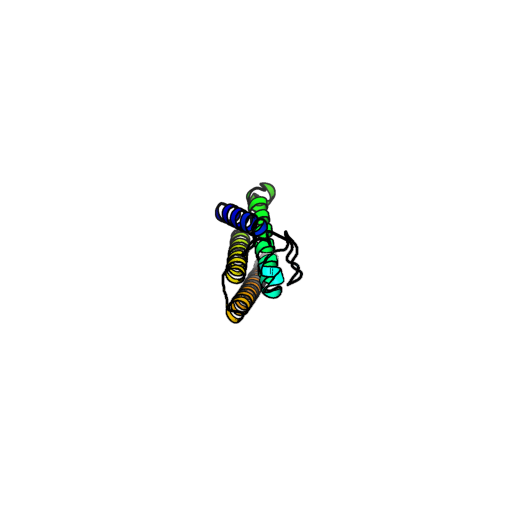0 86.00 87 MET A CA 1
ATOM 677 C C . MET A 1 87 ? -2.903 -3.930 8.091 1.00 86.00 87 MET A C 1
ATOM 679 O O . MET A 1 87 ? -1.938 -3.893 7.334 1.00 86.00 87 MET A O 1
ATOM 683 N N . ILE A 1 88 ? -3.634 -5.039 8.244 1.00 82.88 88 ILE A N 1
ATOM 684 C CA . ILE A 1 88 ? -3.395 -6.266 7.464 1.00 82.88 88 ILE A CA 1
ATOM 685 C C . ILE A 1 88 ? -3.639 -6.001 5.975 1.00 82.88 88 ILE A C 1
ATOM 687 O O . ILE A 1 88 ? -2.841 -6.416 5.135 1.00 82.88 88 ILE A O 1
ATOM 691 N N . LEU A 1 89 ? -4.716 -5.282 5.648 1.00 81.94 89 LEU A N 1
ATOM 692 C CA . LEU A 1 89 ? -5.031 -4.915 4.270 1.00 81.94 89 LEU A CA 1
ATOM 693 C C . LEU A 1 89 ? -3.951 -4.020 3.659 1.00 81.94 89 LEU A C 1
ATOM 695 O O . LEU A 1 89 ? -3.513 -4.292 2.545 1.00 81.94 89 LEU A O 1
ATOM 699 N N . ASP A 1 90 ? -3.475 -3.023 4.402 1.00 88.00 90 ASP A N 1
ATOM 700 C CA . ASP A 1 90 ? -2.387 -2.131 3.997 1.00 88.00 90 ASP A CA 1
ATOM 701 C C . ASP A 1 90 ? -1.101 -2.905 3.664 1.00 88.00 90 ASP A C 1
ATOM 703 O O . ASP A 1 90 ? -0.570 -2.794 2.559 1.00 88.00 90 ASP A O 1
ATOM 707 N N . LEU A 1 91 ? -0.663 -3.796 4.560 1.00 86.88 91 LEU A N 1
ATOM 708 C CA . LEU A 1 91 ? 0.507 -4.643 4.316 1.00 86.88 91 LEU A CA 1
ATOM 709 C C . LEU A 1 91 ? 0.322 -5.590 3.132 1.00 86.88 91 LEU A C 1
ATOM 711 O O . LEU A 1 91 ? 1.250 -5.786 2.349 1.00 86.88 91 LEU A O 1
ATOM 715 N N . SER A 1 92 ? -0.868 -6.172 2.978 1.00 82.00 92 SER A N 1
ATOM 716 C CA . SER A 1 92 ? -1.160 -7.053 1.846 1.00 82.00 92 SER A CA 1
ATOM 717 C C . SER A 1 92 ? -1.127 -6.296 0.513 1.00 82.00 92 SER A C 1
ATOM 719 O O . SER A 1 92 ? -0.600 -6.809 -0.478 1.00 82.00 92 SER A O 1
ATOM 721 N N . ALA A 1 93 ? -1.608 -5.049 0.495 1.00 85.31 93 ALA A N 1
ATOM 722 C CA . ALA A 1 93 ? -1.564 -4.190 -0.678 1.00 85.31 93 ALA A CA 1
ATOM 723 C C . ALA A 1 93 ? -0.122 -3.805 -1.022 1.00 85.31 93 ALA A C 1
ATOM 725 O O . ALA A 1 93 ? 0.298 -3.973 -2.167 1.00 85.31 93 ALA A O 1
ATOM 726 N N . LEU A 1 94 ? 0.667 -3.401 -0.024 1.00 87.75 94 LEU A N 1
ATOM 727 C CA . LEU A 1 94 ? 2.078 -3.072 -0.211 1.00 87.75 94 LEU A CA 1
ATOM 728 C C . LEU A 1 94 ? 2.883 -4.271 -0.734 1.00 87.75 94 LEU A C 1
ATOM 730 O O . LEU A 1 94 ? 3.643 -4.143 -1.692 1.00 87.75 94 LEU A O 1
ATOM 734 N N . MET A 1 95 ? 2.662 -5.458 -0.163 1.00 88.19 95 MET A N 1
ATOM 735 C CA . MET A 1 95 ? 3.280 -6.710 -0.610 1.00 88.19 95 MET A CA 1
ATOM 736 C C . MET A 1 95 ? 2.927 -7.025 -2.071 1.00 88.19 95 MET A C 1
ATOM 738 O O . MET A 1 95 ? 3.790 -7.422 -2.854 1.00 88.19 95 MET A O 1
ATOM 742 N N . THR A 1 96 ? 1.666 -6.810 -2.458 1.00 83.25 96 THR A N 1
ATOM 743 C CA . THR A 1 96 ? 1.189 -7.025 -3.833 1.00 83.25 96 THR A CA 1
ATOM 744 C C . THR A 1 96 ? 1.837 -6.061 -4.813 1.00 83.25 96 THR A C 1
ATOM 746 O O . THR A 1 96 ? 2.298 -6.489 -5.873 1.00 83.25 96 THR A O 1
ATOM 749 N N . ALA A 1 97 ? 1.925 -4.780 -4.449 1.00 87.38 97 ALA A N 1
ATOM 750 C CA . ALA A 1 97 ? 2.607 -3.775 -5.252 1.00 87.38 97 ALA A CA 1
ATOM 751 C C . ALA A 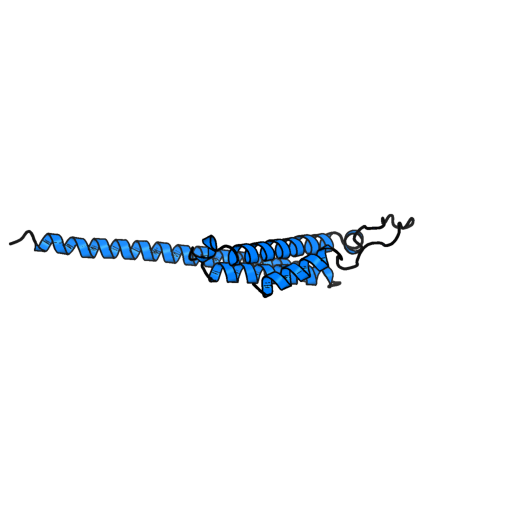1 97 ? 4.079 -4.152 -5.450 1.00 87.38 97 ALA A C 1
ATOM 753 O O . ALA A 1 97 ? 4.560 -4.219 -6.582 1.00 87.38 97 ALA A O 1
ATOM 754 N N . TYR A 1 98 ? 4.776 -4.494 -4.367 1.00 85.25 98 TYR A N 1
ATOM 755 C CA . TYR A 1 98 ? 6.192 -4.840 -4.425 1.00 85.25 98 TYR A CA 1
ATOM 756 C C . TYR A 1 98 ? 6.451 -6.097 -5.264 1.00 85.25 98 TYR A C 1
ATOM 758 O O . TYR A 1 98 ? 7.373 -6.126 -6.082 1.00 85.25 98 TYR A O 1
ATOM 766 N N . ALA A 1 99 ? 5.599 -7.116 -5.135 1.00 84.69 99 ALA A N 1
ATOM 767 C CA . ALA A 1 99 ? 5.679 -8.325 -5.946 1.00 84.69 99 ALA A CA 1
ATOM 768 C C . ALA A 1 99 ? 5.393 -8.058 -7.434 1.00 84.69 99 ALA A C 1
ATOM 770 O O . ALA A 1 99 ? 6.094 -8.589 -8.298 1.00 84.69 99 ALA A O 1
ATOM 771 N N . ALA A 1 100 ? 4.403 -7.216 -7.749 1.00 82.75 100 ALA A N 1
ATOM 772 C CA . ALA A 1 100 ? 4.100 -6.815 -9.123 1.00 82.75 100 ALA A CA 1
ATOM 773 C C . ALA A 1 100 ? 5.249 -6.013 -9.758 1.00 82.75 100 ALA A C 1
ATOM 775 O O . ALA A 1 100 ? 5.558 -6.217 -10.934 1.00 82.75 100 ALA A O 1
ATOM 776 N N . GLY A 1 101 ? 5.905 -5.156 -8.969 1.00 78.69 101 GLY A N 1
ATOM 777 C CA . GLY A 1 101 ? 7.069 -4.376 -9.384 1.00 78.69 101 GLY A CA 1
ATOM 778 C C . GLY A 1 101 ? 8.350 -5.196 -9.552 1.00 78.69 101 GLY A C 1
ATOM 779 O O . GLY A 1 101 ? 9.131 -4.921 -10.458 1.00 78.69 101 GLY A O 1
ATOM 780 N N . SER A 1 102 ? 8.557 -6.221 -8.717 1.00 77.69 102 SER A N 1
ATOM 781 C CA . SER A 1 102 ? 9.833 -6.954 -8.639 1.00 77.69 102 SER A CA 1
ATOM 782 C C . SER A 1 102 ? 9.876 -8.253 -9.455 1.00 77.69 102 SER A C 1
ATOM 784 O O . SER A 1 102 ? 10.944 -8.683 -9.893 1.00 77.69 102 SER A O 1
ATOM 786 N N . CYS A 1 103 ? 8.748 -8.944 -9.660 1.00 67.00 103 CYS A N 1
ATOM 787 C CA . CYS A 1 103 ? 8.767 -10.297 -10.225 1.00 67.00 103 CYS A CA 1
ATOM 788 C C . CYS A 1 103 ? 8.674 -10.337 -11.760 1.00 67.00 103 CYS A C 1
ATOM 790 O O . CYS A 1 103 ? 7.790 -9.759 -12.388 1.00 67.00 103 CYS A O 1
ATOM 792 N N . ARG A 1 104 ? 9.518 -11.164 -12.394 1.00 56.34 104 ARG A N 1
ATOM 793 C CA . ARG A 1 104 ? 9.549 -11.384 -13.856 1.00 56.34 104 ARG A CA 1
ATOM 794 C C . ARG A 1 104 ? 8.441 -12.314 -14.403 1.00 56.34 104 ARG A C 1
ATOM 796 O O . ARG A 1 104 ? 8.246 -12.342 -15.614 1.00 56.34 104 ARG A O 1
ATOM 803 N N . LYS A 1 105 ? 7.651 -13.021 -13.573 1.00 56.50 105 LYS A N 1
ATOM 804 C CA . LYS A 1 105 ? 6.607 -13.987 -14.015 1.00 56.50 105 LYS A CA 1
ATOM 805 C C . LYS A 1 105 ? 5.166 -13.548 -13.680 1.00 56.50 105 LYS A C 1
ATOM 807 O O . LYS A 1 105 ? 4.861 -13.182 -12.554 1.00 56.50 105 LYS A O 1
ATOM 812 N N . PHE A 1 106 ? 4.276 -13.650 -14.675 1.00 52.16 106 PHE A N 1
ATOM 813 C CA . PHE A 1 106 ? 2.883 -13.158 -14.678 1.00 52.16 106 PHE A CA 1
ATOM 814 C C . PHE A 1 106 ? 1.926 -13.932 -13.746 1.00 52.16 106 PHE A C 1
ATOM 816 O O . PHE A 1 106 ? 1.051 -13.335 -13.124 1.00 52.16 106 PHE A O 1
ATOM 823 N N . ARG A 1 107 ? 2.120 -15.252 -13.587 1.00 56.03 107 ARG A N 1
ATOM 824 C CA . ARG A 1 107 ? 1.247 -16.111 -12.757 1.00 56.03 107 ARG A CA 1
ATOM 825 C C . ARG A 1 107 ? 1.279 -15.755 -11.267 1.00 56.03 107 ARG A C 1
ATOM 827 O O . ARG A 1 107 ? 0.260 -15.856 -10.595 1.00 56.03 107 ARG A O 1
ATOM 834 N N . THR A 1 108 ? 2.423 -15.298 -10.763 1.00 56.78 108 THR A N 1
ATOM 835 C CA . THR A 1 108 ? 2.600 -14.981 -9.340 1.00 56.78 108 THR A CA 1
ATOM 836 C C . THR A 1 108 ? 1.844 -13.711 -8.939 1.00 56.78 108 THR A C 1
ATOM 838 O O . THR A 1 108 ? 1.300 -13.649 -7.846 1.00 56.78 108 THR A O 1
ATOM 841 N N . SER A 1 109 ? 1.731 -12.727 -9.839 1.00 59.06 109 SER A N 1
ATOM 842 C CA . SER A 1 109 ? 0.993 -11.484 -9.570 1.00 59.06 109 SER A CA 1
ATOM 843 C C . SER A 1 109 ? -0.521 -11.719 -9.475 1.00 59.06 109 SER A C 1
ATOM 845 O O . SER A 1 109 ? -1.153 -11.204 -8.558 1.00 59.06 109 SER A O 1
ATOM 847 N N . ILE A 1 110 ? -1.085 -12.572 -10.344 1.00 64.56 110 ILE A N 1
ATOM 848 C CA . ILE A 1 110 ? -2.498 -12.988 -10.266 1.00 64.56 110 ILE A CA 1
ATOM 849 C C . ILE A 1 110 ? -2.771 -13.767 -8.979 1.00 64.56 110 ILE A C 1
ATOM 851 O O . ILE A 1 110 ? -3.772 -13.512 -8.320 1.00 64.56 110 ILE A O 1
ATOM 855 N N . PHE A 1 111 ? -1.878 -14.684 -8.594 1.00 59.25 111 PHE A N 1
ATOM 856 C CA . PHE A 1 111 ? -2.027 -15.441 -7.351 1.00 59.25 111 PHE A CA 1
ATOM 857 C C . PHE A 1 111 ? -2.116 -14.519 -6.129 1.00 59.25 111 PHE A C 1
ATOM 859 O O . PHE A 1 111 ? -3.003 -14.686 -5.300 1.00 59.25 111 PHE A O 1
ATOM 866 N N . ILE A 1 112 ? -1.255 -13.502 -6.047 1.00 63.47 112 ILE A N 1
ATOM 867 C CA . ILE A 1 112 ? -1.276 -12.549 -4.932 1.00 63.47 112 ILE A CA 1
ATOM 868 C C . ILE A 1 112 ? -2.571 -11.721 -4.942 1.00 63.47 112 ILE A C 1
ATOM 870 O O . ILE A 1 112 ? -3.192 -11.554 -3.897 1.00 63.47 112 ILE A O 1
ATOM 874 N N . LEU A 1 113 ? -3.034 -11.288 -6.116 1.00 65.38 113 LEU A N 1
ATOM 875 C CA . LEU A 1 113 ? -4.316 -10.592 -6.282 1.00 65.38 113 LEU A CA 1
ATOM 876 C C . LEU A 1 113 ? -5.502 -11.436 -5.787 1.00 65.38 113 LEU A C 1
ATOM 878 O O . LEU A 1 113 ? -6.343 -10.950 -5.032 1.00 65.38 113 LEU A O 1
ATOM 882 N N . VAL A 1 114 ? -5.532 -12.718 -6.161 1.00 67.00 114 VAL A N 1
ATOM 883 C CA . VAL A 1 114 ? -6.546 -13.680 -5.708 1.00 67.00 114 VAL A CA 1
ATOM 884 C C . VAL A 1 114 ? -6.476 -13.869 -4.196 1.00 67.00 114 VAL A C 1
ATOM 886 O O . VAL A 1 114 ? -7.510 -13.842 -3.536 1.00 67.00 114 VAL A O 1
ATOM 889 N N . VAL A 1 115 ? -5.278 -13.997 -3.623 1.00 62.97 115 VAL A N 1
ATOM 890 C CA . VAL A 1 115 ? -5.099 -14.121 -2.171 1.00 62.97 115 VAL A CA 1
ATOM 891 C C . VAL A 1 115 ? -5.607 -12.872 -1.446 1.00 62.97 115 VAL A C 1
ATOM 893 O O . VAL A 1 115 ? -6.319 -13.011 -0.455 1.00 62.97 115 VAL A O 1
ATOM 896 N N . VAL A 1 116 ? -5.335 -11.664 -1.949 1.00 68.56 116 VAL A N 1
ATOM 897 C CA . VAL A 1 116 ? -5.852 -10.420 -1.351 1.00 68.56 116 VAL A CA 1
ATOM 898 C C . VAL A 1 116 ? -7.378 -10.356 -1.425 1.00 68.56 116 VAL A C 1
ATOM 900 O O . VAL A 1 116 ? -8.019 -10.038 -0.423 1.00 68.56 116 VAL A O 1
ATOM 903 N N . CYS A 1 117 ? -7.979 -10.718 -2.562 1.00 73.44 117 CYS A N 1
ATOM 904 C CA . CYS A 1 117 ? -9.434 -10.822 -2.683 1.00 73.44 117 CYS A CA 1
ATOM 905 C C . CYS A 1 117 ? -10.018 -11.851 -1.705 1.00 73.44 117 CYS A C 1
ATOM 907 O O . CYS A 1 117 ? -10.992 -11.550 -1.018 1.00 73.44 117 CYS A O 1
ATOM 909 N N . CYS A 1 118 ? -9.410 -13.033 -1.585 1.00 68.75 118 CYS A N 1
ATOM 910 C CA . CYS A 1 118 ?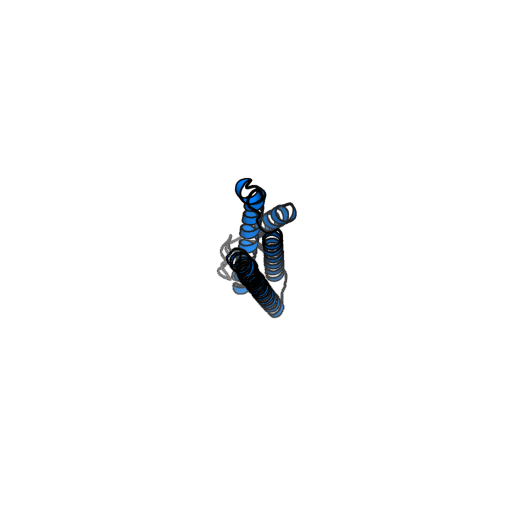 -9.834 -14.059 -0.635 1.00 68.75 118 CYS A CA 1
ATOM 911 C C . CYS A 1 118 ? -9.743 -13.570 0.815 1.00 68.75 118 CYS A C 1
ATOM 913 O O . CYS A 1 118 ? -10.679 -13.777 1.585 1.00 68.75 118 CYS A O 1
ATOM 915 N N . VAL A 1 119 ? -8.657 -12.882 1.184 1.00 70.94 119 VAL A N 1
ATOM 916 C CA . VAL A 1 119 ? -8.501 -12.292 2.519 1.00 70.94 119 VAL A CA 1
ATOM 917 C C . VAL A 1 119 ? -9.586 -11.246 2.752 1.00 70.94 119 VAL A C 1
ATOM 919 O O . VAL A 1 119 ? -10.298 -11.347 3.741 1.00 70.94 119 VAL A O 1
ATOM 922 N N . LEU A 1 120 ? -9.796 -10.302 1.831 1.00 72.38 120 LEU A N 1
ATOM 923 C CA . LEU A 1 120 ? -10.846 -9.282 1.939 1.00 72.38 120 LEU A CA 1
ATOM 924 C C . LEU A 1 120 ? -12.237 -9.891 2.151 1.00 72.38 120 LEU A C 1
ATOM 926 O O . LEU A 1 120 ? -12.955 -9.486 3.067 1.00 72.38 120 LEU A O 1
ATOM 930 N N . VAL A 1 121 ? -12.597 -10.892 1.345 1.00 75.94 121 VAL A N 1
ATOM 931 C CA . VAL A 1 121 ? -13.870 -11.616 1.468 1.00 75.94 121 VAL A CA 1
ATOM 932 C C . VAL A 1 121 ? -13.973 -12.304 2.827 1.00 75.94 121 VAL A C 1
ATOM 934 O O . VAL A 1 121 ? -15.001 -12.192 3.496 1.00 75.94 121 VAL A O 1
ATOM 937 N N . TYR A 1 122 ? -12.903 -12.957 3.278 1.00 74.19 122 TYR A N 1
ATOM 938 C CA . TYR A 1 122 ? -12.857 -13.598 4.587 1.00 74.19 122 TYR A CA 1
ATOM 939 C C . TYR A 1 122 ? -13.042 -12.591 5.735 1.00 74.19 122 TYR A C 1
ATOM 941 O O . TYR A 1 122 ? -13.823 -12.840 6.654 1.00 74.19 122 TYR A O 1
ATOM 949 N N . LEU A 1 123 ? -12.404 -11.416 5.682 1.00 69.44 123 LEU A N 1
ATOM 950 C CA . LEU A 1 123 ? -12.568 -10.394 6.723 1.00 69.44 123 LEU A CA 1
ATOM 951 C C . LEU A 1 123 ? -13.993 -9.827 6.748 1.00 69.44 123 LEU A C 1
ATOM 953 O O . LEU A 1 123 ? -14.575 -9.676 7.824 1.00 69.44 123 LEU A O 1
ATOM 957 N N . LEU A 1 124 ? -14.580 -9.556 5.577 1.00 79.88 124 LEU A N 1
ATOM 958 C CA . LEU A 1 124 ? -15.974 -9.117 5.468 1.00 79.88 124 LEU A CA 1
ATOM 959 C C . LEU A 1 124 ? -16.928 -10.155 6.059 1.00 79.88 124 LEU A C 1
ATOM 961 O O . LEU A 1 124 ? -17.829 -9.803 6.822 1.00 79.88 124 LEU A O 1
ATOM 965 N N . PHE A 1 125 ? -16.686 -11.433 5.770 1.00 78.88 125 PHE A N 1
ATOM 966 C CA . PHE A 1 125 ? -17.453 -12.534 6.331 1.00 78.88 125 PHE A CA 1
ATOM 967 C C . PHE A 1 125 ? -17.393 -12.548 7.868 1.00 78.88 125 PHE A C 1
ATOM 969 O O . PHE A 1 125 ? -18.437 -12.592 8.520 1.00 78.88 125 PHE A O 1
ATOM 976 N N . ILE A 1 126 ? -16.207 -12.404 8.469 1.00 73.25 126 ILE A N 1
ATOM 977 C CA . ILE A 1 126 ? -16.041 -12.349 9.934 1.00 73.25 126 ILE A CA 1
ATOM 978 C C . ILE A 1 126 ? -16.740 -11.128 10.557 1.00 73.25 126 ILE A C 1
ATOM 980 O O . ILE A 1 126 ? -17.333 -11.228 11.636 1.00 73.25 126 ILE A O 1
ATOM 984 N N . ILE A 1 127 ? -16.724 -9.969 9.895 1.00 77.19 127 ILE A N 1
ATOM 985 C CA . ILE A 1 127 ? -17.414 -8.760 10.377 1.00 77.19 127 ILE A CA 1
ATOM 986 C C . ILE A 1 127 ? -18.939 -8.948 10.334 1.00 77.19 127 ILE A C 1
ATOM 988 O O . ILE A 1 127 ? -19.648 -8.617 11.292 1.00 77.19 127 ILE A O 1
ATOM 992 N N . ILE A 1 128 ? -19.469 -9.519 9.252 1.00 79.00 128 ILE A N 1
ATOM 993 C CA . ILE A 1 128 ? -20.902 -9.811 9.123 1.00 79.00 128 ILE A CA 1
ATOM 994 C C . ILE A 1 128 ? -21.328 -10.844 10.170 1.00 79.00 128 ILE A C 1
ATOM 996 O O . ILE A 1 128 ? -22.343 -10.656 10.843 1.00 79.00 128 ILE A O 1
ATOM 1000 N N . LEU A 1 129 ? -20.525 -11.888 10.371 1.00 82.12 129 LEU A N 1
ATOM 1001 C CA . LEU A 1 129 ? -20.807 -12.929 11.350 1.00 82.12 129 LEU A CA 1
ATOM 1002 C C . LEU A 1 129 ? -20.781 -12.379 12.784 1.00 82.12 129 LEU A C 1
ATOM 1004 O O . LEU A 1 129 ? -21.741 -12.561 13.530 1.00 82.12 129 LEU A O 1
ATOM 1008 N N . SER A 1 130 ? -19.740 -11.631 13.161 1.00 74.62 130 SER A N 1
ATOM 1009 C CA . SER A 1 130 ? -19.626 -11.030 14.500 1.00 74.62 130 SER A CA 1
ATOM 1010 C C . SER A 1 130 ? -20.732 -10.007 14.783 1.00 74.62 130 SER A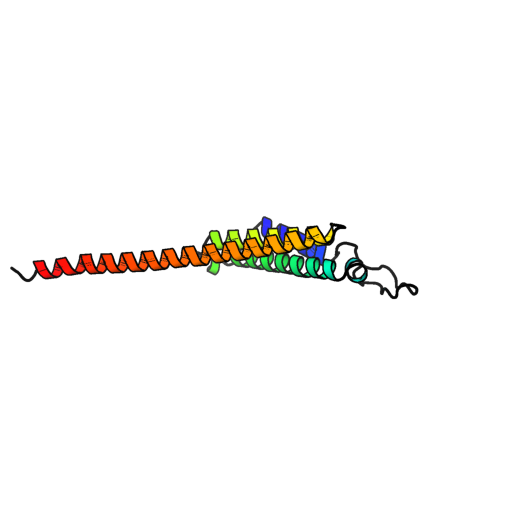 C 1
ATOM 1012 O O . SER A 1 130 ? -21.312 -10.003 15.871 1.00 74.62 130 SER A O 1
ATOM 1014 N N . SER A 1 131 ? -21.107 -9.188 13.796 1.00 76.62 131 SER A N 1
ATOM 1015 C CA . SER A 1 131 ? -22.243 -8.266 13.918 1.00 76.62 131 SER A CA 1
ATOM 1016 C C . SER A 1 131 ? -23.596 -8.991 13.959 1.00 76.62 131 SER A C 1
ATOM 1018 O O . SER A 1 131 ? -24.521 -8.537 14.636 1.00 76.62 131 SER A O 1
ATOM 1020 N N . GLY A 1 132 ? -23.735 -10.129 13.272 1.00 81.44 132 GLY A N 1
ATOM 1021 C CA . GLY A 1 132 ? -24.894 -11.018 13.364 1.00 81.44 132 GLY A CA 1
ATOM 1022 C C . GLY A 1 132 ? -25.045 -11.614 14.763 1.00 81.44 132 GLY A C 1
ATOM 1023 O O . GLY A 1 132 ? -26.097 -11.464 15.386 1.00 81.44 132 GLY A O 1
ATOM 1024 N N . ILE A 1 133 ? -23.965 -12.186 15.299 1.00 81.44 133 ILE A N 1
ATOM 1025 C CA . ILE A 1 133 ? -23.912 -12.764 16.648 1.00 81.44 133 ILE A CA 1
ATOM 1026 C C . ILE A 1 133 ? -24.211 -11.696 17.706 1.00 81.44 133 ILE A C 1
ATOM 1028 O O . ILE A 1 133 ? -25.051 -11.907 18.578 1.00 81.44 133 ILE A O 1
ATOM 1032 N N . ALA A 1 134 ? -23.609 -10.507 17.605 1.00 77.00 134 ALA A N 1
ATOM 1033 C CA . ALA A 1 134 ? -23.858 -9.416 18.546 1.00 77.00 134 ALA A CA 1
ATOM 1034 C C . ALA A 1 134 ? -25.328 -8.951 18.540 1.00 77.00 134 ALA A C 1
ATOM 1036 O O . ALA A 1 134 ? -25.903 -8.669 19.597 1.00 77.00 134 ALA A O 1
ATOM 1037 N N . ARG A 1 135 ? -25.963 -8.889 17.359 1.00 83.69 135 ARG A N 1
ATOM 1038 C CA . ARG A 1 135 ? -27.397 -8.579 17.227 1.00 83.69 135 ARG A CA 1
ATOM 1039 C C . ARG A 1 135 ? -28.267 -9.677 17.833 1.00 83.69 135 ARG A C 1
ATOM 1041 O O . ARG A 1 135 ? -29.219 -9.367 18.550 1.00 83.69 135 ARG A O 1
ATOM 1048 N N . TRP A 1 136 ? -27.922 -10.938 17.591 1.00 82.31 136 TRP A N 1
ATOM 1049 C CA . TRP A 1 136 ? -28.643 -12.088 18.129 1.00 82.31 136 TRP A CA 1
ATOM 1050 C C . TRP A 1 136 ? -28.567 -12.151 19.659 1.00 82.31 136 TRP A C 1
ATOM 1052 O O . TRP A 1 136 ? -29.598 -12.265 20.320 1.00 82.31 136 TRP A O 1
ATOM 1062 N N . LEU A 1 137 ? -27.380 -11.944 20.236 1.00 84.56 137 LEU A N 1
ATOM 1063 C CA . LEU A 1 137 ? -27.181 -11.879 21.686 1.00 84.56 137 LEU A CA 1
ATOM 1064 C C . LEU A 1 137 ? -27.976 -10.736 22.326 1.00 84.56 137 LEU A C 1
ATOM 1066 O O . LEU A 1 137 ? -28.616 -10.937 23.356 1.00 84.56 137 LEU A O 1
ATOM 1070 N N . LYS A 1 138 ? -28.012 -9.547 21.705 1.00 84.00 138 LYS A N 1
ATOM 1071 C CA . LYS A 1 138 ? -28.870 -8.445 22.180 1.00 84.00 138 LYS A CA 1
ATOM 1072 C C . LYS A 1 138 ? -30.352 -8.816 22.151 1.00 84.00 138 LYS A C 1
ATOM 1074 O O . LYS A 1 138 ? -31.078 -8.469 23.082 1.00 84.00 138 LYS A O 1
ATOM 1079 N N . LYS A 1 139 ? -30.799 -9.515 21.102 1.00 87.31 139 LYS A N 1
ATOM 1080 C CA . LYS A 1 139 ? -32.187 -9.980 20.973 1.00 87.31 139 LYS A CA 1
ATOM 1081 C C . LYS A 1 139 ? -32.535 -10.988 22.073 1.00 87.31 139 LYS A C 1
ATOM 1083 O O . LYS A 1 139 ? -33.570 -10.829 22.712 1.00 87.31 139 LYS A O 1
ATOM 1088 N N . GLN A 1 140 ? -31.652 -11.950 22.346 1.00 84.69 140 GLN A N 1
ATOM 1089 C CA . GLN A 1 140 ? -31.815 -12.911 23.442 1.00 84.69 140 GLN A CA 1
ATOM 1090 C C . GLN A 1 140 ? -31.853 -12.219 24.804 1.00 84.69 140 GLN A C 1
ATOM 1092 O O . GLN A 1 140 ? -32.775 -12.442 25.579 1.00 84.69 140 GLN A O 1
ATOM 1097 N N . LYS A 1 141 ? -30.919 -11.298 25.071 1.00 86.69 141 LYS A N 1
ATOM 1098 C CA . LYS A 1 141 ? -30.871 -10.568 26.344 1.00 86.69 141 LYS A CA 1
ATOM 1099 C C . LYS A 1 141 ? -32.146 -9.755 26.598 1.00 86.69 141 LYS A C 1
ATOM 1101 O O . LYS A 1 141 ? -32.644 -9.755 27.716 1.00 86.69 141 LYS A O 1
ATOM 1106 N N . LYS A 1 142 ? -32.702 -9.108 25.562 1.00 85.25 142 LYS A N 1
ATOM 1107 C CA . LYS A 1 142 ? -34.004 -8.421 25.650 1.00 85.25 142 LYS A CA 1
ATOM 1108 C C . LYS A 1 142 ? -35.150 -9.387 25.945 1.00 85.25 142 LYS A C 1
ATOM 1110 O O . LYS A 1 142 ? -35.975 -9.077 26.792 1.00 85.25 142 LYS A O 1
ATOM 1115 N N . LYS A 1 143 ? -35.181 -10.540 25.270 1.00 88.38 143 LYS A N 1
ATOM 1116 C CA . LYS A 1 143 ? -36.228 -11.556 25.450 1.00 88.38 143 LYS A CA 1
ATOM 1117 C C . LYS A 1 143 ? -36.197 -12.173 26.853 1.00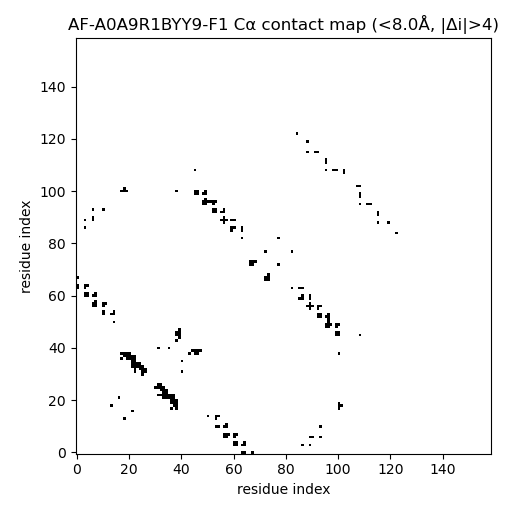 88.38 143 LYS A C 1
ATOM 1119 O O . LYS A 1 143 ? -37.239 -12.371 27.459 1.00 88.38 143 LYS A O 1
ATOM 1124 N N . VAL A 1 144 ? -35.006 -12.434 27.390 1.00 86.88 144 VAL A N 1
ATOM 1125 C CA . VAL A 1 144 ? -34.834 -12.920 28.767 1.00 86.88 144 VAL A CA 1
ATOM 1126 C C . VAL A 1 144 ? -35.217 -11.838 29.780 1.00 86.88 144 VAL A C 1
ATOM 1128 O O . VAL A 1 144 ? -35.913 -12.131 30.742 1.00 86.88 144 VAL A O 1
ATOM 1131 N N . ALA A 1 145 ? -34.836 -10.577 29.553 1.00 85.75 145 ALA A N 1
ATOM 1132 C CA . ALA A 1 145 ? -35.196 -9.478 30.450 1.00 85.75 145 ALA A CA 1
ATOM 1133 C C . ALA A 1 145 ? -36.714 -9.231 30.526 1.00 85.75 145 ALA A C 1
ATOM 1135 O O . ALA A 1 145 ? -37.218 -8.969 31.612 1.00 85.75 145 ALA A O 1
ATOM 1136 N N . SER A 1 146 ? -37.453 -9.350 29.415 1.00 83.19 146 SER A N 1
ATOM 1137 C CA . SER A 1 146 ? -38.920 -9.236 29.436 1.00 83.19 146 SER A CA 1
ATOM 1138 C C . SER A 1 146 ? -39.580 -10.388 30.199 1.00 83.19 146 SER A C 1
ATOM 1140 O O . SER A 1 146 ? -40.486 -10.147 30.987 1.00 83.19 146 SER A O 1
ATOM 1142 N N . LEU A 1 147 ? -39.068 -11.614 30.038 1.00 83.50 147 LEU A N 1
ATOM 1143 C CA . LEU A 1 147 ? -39.564 -12.801 30.748 1.00 83.50 147 LEU A CA 1
ATOM 1144 C C . LEU A 1 147 ? -39.253 -12.787 32.251 1.00 83.50 147 LEU A C 1
ATOM 1146 O O . LEU A 1 147 ? -39.954 -13.436 33.011 1.00 83.50 147 LEU A O 1
ATOM 1150 N N . LEU A 1 148 ? -38.209 -12.077 32.688 1.00 79.94 148 LEU A N 1
ATOM 1151 C CA . LEU A 1 148 ? -37.886 -11.902 34.110 1.00 79.94 148 LEU A CA 1
ATOM 1152 C C . LEU A 1 148 ? -38.679 -10.762 34.770 1.00 79.94 148 LEU A C 1
ATOM 1154 O O . LEU A 1 148 ? -38.813 -10.753 35.990 1.00 79.94 148 LEU A O 1
ATOM 1158 N N . LEU A 1 149 ? -39.211 -9.815 33.989 1.00 70.50 149 LEU A N 1
ATOM 1159 C CA . LEU A 1 149 ? -40.031 -8.705 34.492 1.00 70.50 149 LEU A CA 1
ATOM 1160 C C . LEU A 1 149 ? -41.526 -9.058 34.604 1.00 70.50 149 LEU A C 1
ATOM 1162 O O . LEU A 1 149 ? -42.186 -8.564 35.514 1.00 70.50 149 LEU A O 1
ATOM 1166 N N . GLU A 1 150 ? -42.058 -9.940 33.750 1.00 64.81 150 GLU A N 1
ATOM 1167 C CA . GLU A 1 150 ? -43.445 -10.437 33.851 1.00 64.81 150 GLU A CA 1
ATOM 1168 C C . GLU A 1 150 ? -43.802 -11.192 35.156 1.00 64.81 150 GLU A C 1
ATOM 1170 O O . GLU A 1 150 ? -44.860 -10.903 35.717 1.00 64.81 150 GLU A O 1
ATOM 1175 N N . PRO A 1 151 ? -42.978 -12.103 35.719 1.00 57.53 151 PRO A N 1
ATOM 1176 C CA . PRO A 1 151 ? -43.356 -12.863 36.916 1.00 57.53 151 PRO A CA 1
ATOM 1177 C C . PRO A 1 151 ? -43.433 -12.007 38.191 1.00 57.53 151 PRO A C 1
ATOM 1179 O O . PRO A 1 151 ? -44.058 -12.424 39.162 1.00 57.53 151 PRO A O 1
ATOM 1182 N N . SER A 1 152 ? -42.844 -10.804 38.199 1.00 52.16 152 SER A N 1
ATOM 1183 C CA . SER A 1 152 ? -42.863 -9.895 39.357 1.00 52.16 152 SER A CA 1
ATOM 1184 C C . SER A 1 152 ? -44.230 -9.221 39.563 1.00 52.16 152 SER A C 1
ATOM 1186 O O . SER A 1 152 ? -44.668 -9.026 40.695 1.00 52.16 152 SER A O 1
ATOM 1188 N N . HIS A 1 153 ? -44.958 -8.915 38.483 1.00 52.19 153 HIS A N 1
ATOM 1189 C CA . HIS A 1 153 ? -46.269 -8.259 38.584 1.00 52.19 153 HIS A CA 1
ATOM 1190 C C . HIS A 1 153 ? -47.413 -9.219 38.950 1.00 52.19 153 HIS A C 1
ATOM 1192 O O . HIS A 1 153 ? -48.391 -8.789 39.562 1.00 52.19 153 HIS A O 1
ATOM 1198 N N . ALA A 1 154 ? -47.277 -10.511 38.638 1.00 55.75 154 ALA A N 1
ATOM 1199 C CA . ALA A 1 154 ? -48.278 -11.523 38.982 1.00 55.75 154 ALA A CA 1
ATOM 1200 C C . ALA A 1 154 ? -48.291 -11.878 40.482 1.00 55.75 154 ALA A C 1
ATOM 1202 O O . ALA A 1 154 ? -49.336 -12.232 41.013 1.00 55.75 154 ALA A O 1
ATOM 1203 N N . ALA A 1 155 ? -47.159 -11.747 41.185 1.00 55.84 155 ALA A N 1
ATOM 1204 C CA . ALA A 1 155 ? -47.076 -12.028 42.622 1.00 55.84 155 ALA A CA 1
ATOM 1205 C C . ALA A 1 155 ? -47.549 -10.858 43.512 1.00 55.84 155 ALA A C 1
ATOM 1207 O O . ALA A 1 155 ? -47.896 -11.068 44.669 1.00 55.84 155 ALA A O 1
ATOM 1208 N N . ALA A 1 156 ? -47.579 -9.627 42.987 1.00 55.41 156 ALA A N 1
ATOM 1209 C CA . ALA A 1 156 ? -47.971 -8.430 43.741 1.00 55.41 156 ALA A CA 1
ATOM 1210 C C . ALA A 1 156 ? -49.481 -8.118 43.691 1.00 55.41 156 ALA A C 1
ATOM 1212 O O . ALA A 1 156 ? -49.931 -7.188 44.351 1.00 55.41 156 ALA A O 1
ATOM 1213 N N . THR A 1 157 ? -50.264 -8.864 42.907 1.00 56.06 157 THR A N 1
ATOM 1214 C CA . THR A 1 157 ? -51.721 -8.669 42.750 1.00 56.06 157 THR A CA 1
ATOM 1215 C C . THR A 1 157 ? -52.565 -9.724 43.475 1.00 56.06 157 THR A C 1
ATOM 1217 O O . THR A 1 157 ? -53.789 -9.677 43.397 1.00 56.06 157 THR A O 1
ATOM 1220 N N . SER A 1 158 ? -51.935 -10.652 44.206 1.00 53.88 158 SER A N 1
ATOM 1221 C CA . SER A 1 158 ? -52.604 -11.733 44.948 1.00 53.88 158 SER A CA 1
ATOM 1222 C C . SER A 1 158 ? -52.523 -11.600 46.478 1.00 53.88 158 SER A C 1
ATOM 1224 O O . SER A 1 158 ? -52.631 -12.615 47.166 1.00 53.88 158 SER A O 1
ATOM 1226 N N . ALA A 1 159 ? -52.301 -10.394 47.011 1.00 46.47 159 ALA A N 1
ATOM 1227 C CA . ALA A 1 159 ? -52.322 -10.105 48.449 1.00 46.47 159 ALA A CA 1
ATOM 1228 C C . ALA A 1 159 ? -53.343 -9.009 48.769 1.00 46.47 159 ALA A C 1
ATOM 1230 O O . ALA A 1 159 ? -53.397 -8.028 47.993 1.00 46.47 159 ALA A O 1
#

Nearest PDB structures (foldseek):
  4hkr-assembly1_A  TM=3.868E-01  e=4.371E+00  Drosophila melanogaster